Protein AF-A0A142VBQ0-F1 (afdb_monomer)

Organism: NCBI:txid61435

Radius of gyration: 15.63 Å; Cα contacts (8 Å, |Δi|>4): 54; chains: 1; bounding box: 32×17×47 Å

pLDDT: mean 93.22, std 7.7, range [57.38, 98.38]

Sequence (88 aa):
MLYWIGLVIGIAIAVGAYRLNRNTKLKWYDWLFGLAIIVSLAAGVQHYNGSVSGFENSAAWKGLALFGGLAAVLALVDWQLIARRKKA

Solvent-accessible surface area (backbone atoms only — not comparable to full-atom values): 4627 Å² total; per-residue (Å²): 121,71,69,57,56,55,50,53,52,50,50,52,51,51,54,50,50,51,56,49,34,75,77,64,65,68,52,78,63,53,55,51,48,52,49,51,28,52,51,27,39,52,49,10,52,51,44,23,54,52,24,49,77,66,72,34,57,72,58,11,53,50,41,26,48,53,27,37,46,49,20,50,53,48,50,53,51,48,48,50,55,55,57,52,60,74,76,108

Secondary structure (DSSP, 8-state):
-HHHHHHHHHHHHHHHHHHHHHHH---HHHHHHHHHHHHHHHHHHHHHHHHHHTT-HHHHHHHHHHHHHHHHHHHHHHHHHHHHHTT-

Nearest PDB structures (foldseek):
  8q4h-assembly1_D  TM=8.104E-01  e=3.625E-02  Desulfitobacterium hafniense TCE1
  6zw4-assembly1_A  TM=4.083E-01  e=5.777E+00  Nostoc punctiforme
  6zw4-assembly1_H  TM=4.198E-01  e=5.777E+00  Nostoc punctiforme
  6zw4-assembly1_T  TM=4.198E-01  e=5.777E+00  Nostoc punctiforme

Foldseek 3Di:
DVVVVVVVVVVVVVVVVVVCCVVQVDDPVLVVLVVLLVVLQVQLVVQLVVCVVVVNNVRNVVSNCVSNVVSVVSVVVSVVVSVVVVVD

Mean predicted aligned error: 4.01 Å

InterPro domains:
  IPR059876 Chloroethene reductive dehalogenase membrane anchor protein [PF27193] (4-86)

Structure (mmCIF, N/CA/C/O backbone):
data_AF-A0A142VBQ0-F1
#
_entry.id   AF-A0A142VBQ0-F1
#
loop_
_atom_site.group_PDB
_atom_site.id
_atom_site.type_symbol
_atom_site.label_atom_id
_atom_site.label_alt_id
_atom_site.label_comp_id
_atom_site.label_asym_id
_atom_site.label_entity_id
_atom_site.label_seq_id
_atom_site.pdbx_PDB_ins_code
_atom_site.Cartn_x
_atom_site.Cartn_y
_atom_site.Cartn_z
_atom_site.occupancy
_atom_site.B_iso_or_equiv
_atom_site.auth_seq_id
_atom_site.auth_comp_id
_atom_site.auth_asym_id
_atom_site.auth_atom_id
_atom_site.pdbx_PDB_model_num
ATOM 1 N N . MET A 1 1 ? -7.595 -8.183 -22.333 1.00 57.38 1 MET A N 1
ATOM 2 C CA . MET A 1 1 ? -6.994 -9.176 -21.417 1.00 57.38 1 MET A CA 1
ATOM 3 C C . MET A 1 1 ? -6.481 -8.532 -20.122 1.00 57.38 1 MET A C 1
ATOM 5 O O . MET A 1 1 ? -6.819 -9.030 -19.059 1.00 57.38 1 MET A O 1
ATOM 9 N N . LEU A 1 2 ? -5.772 -7.391 -20.178 1.00 66.19 2 LEU A N 1
ATOM 10 C CA . LEU A 1 2 ? -5.257 -6.653 -19.001 1.00 66.19 2 LEU A CA 1
ATOM 11 C C . LEU A 1 2 ? -6.316 -6.175 -17.979 1.00 66.19 2 LEU A C 1
ATOM 13 O O . LEU A 1 2 ? -6.027 -6.128 -16.789 1.00 66.19 2 LEU A O 1
ATOM 17 N N . TYR A 1 3 ? -7.549 -5.876 -18.401 1.00 72.00 3 TYR A N 1
ATOM 18 C CA . TYR A 1 3 ? -8.628 -5.416 -17.505 1.00 72.00 3 TYR A CA 1
ATOM 19 C C . TYR A 1 3 ? -9.031 -6.448 -16.435 1.00 72.00 3 TYR A C 1
ATOM 21 O O . TYR A 1 3 ? -9.375 -6.072 -15.316 1.00 72.00 3 TYR A O 1
ATOM 29 N N . TRP A 1 4 ? -8.924 -7.747 -16.734 1.00 86.06 4 TRP A N 1
ATOM 30 C CA . TRP A 1 4 ? -9.232 -8.802 -15.763 1.00 86.06 4 TRP A CA 1
ATOM 31 C C . TRP A 1 4 ? -8.198 -8.885 -14.636 1.00 86.06 4 TRP A C 1
ATOM 33 O O . TRP A 1 4 ? -8.553 -9.212 -13.508 1.00 86.06 4 TRP A O 1
ATOM 43 N N . ILE A 1 5 ? -6.939 -8.531 -14.909 1.00 85.94 5 ILE A N 1
ATOM 44 C CA . ILE A 1 5 ? -5.867 -8.529 -13.903 1.00 85.94 5 ILE A CA 1
ATOM 45 C C . ILE A 1 5 ? -6.160 -7.474 -12.833 1.00 85.94 5 ILE A C 1
ATOM 47 O O . ILE A 1 5 ? -6.100 -7.774 -11.642 1.00 85.94 5 ILE A O 1
ATOM 51 N N . GLY A 1 6 ? -6.557 -6.267 -13.249 1.00 84.19 6 GLY A N 1
ATOM 52 C CA . GLY A 1 6 ? -6.952 -5.203 -12.324 1.00 84.19 6 GLY A CA 1
ATOM 53 C C . GLY A 1 6 ? -8.142 -5.601 -11.448 1.00 84.19 6 GLY A C 1
ATOM 54 O O . GLY A 1 6 ? -8.121 -5.365 -10.242 1.00 84.19 6 GLY A O 1
ATOM 55 N N . LEU A 1 7 ? -9.140 -6.276 -12.029 1.00 87.69 7 LEU A N 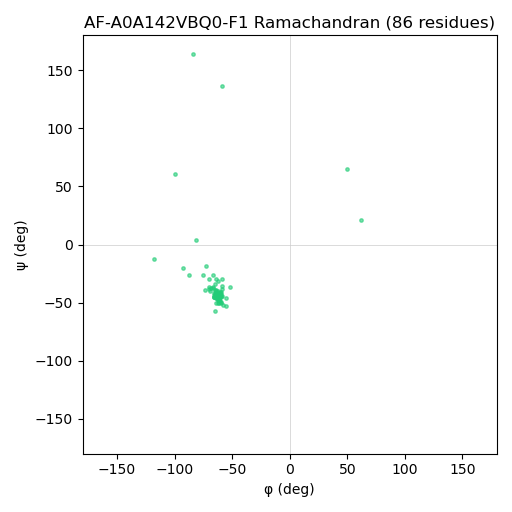1
ATOM 56 C CA . LEU A 1 7 ? -10.294 -6.787 -11.287 1.00 87.69 7 LEU A CA 1
ATOM 57 C C . LEU A 1 7 ? -9.883 -7.824 -10.231 1.00 87.69 7 LEU A C 1
ATOM 59 O O . LEU A 1 7 ? -10.298 -7.719 -9.080 1.00 87.69 7 LEU A O 1
ATOM 63 N N . VAL A 1 8 ? -9.054 -8.806 -10.601 1.00 93.00 8 VAL A N 1
ATOM 64 C CA . VAL A 1 8 ? -8.588 -9.856 -9.680 1.00 93.00 8 VAL A CA 1
ATOM 65 C C . VAL A 1 8 ? -7.783 -9.255 -8.527 1.00 93.00 8 VAL A C 1
ATOM 67 O O . VAL A 1 8 ? -8.017 -9.609 -7.372 1.00 93.00 8 VAL A O 1
ATOM 70 N N . ILE A 1 9 ? -6.891 -8.303 -8.818 1.00 90.56 9 ILE A N 1
ATOM 71 C CA . ILE A 1 9 ? -6.132 -7.576 -7.792 1.00 90.56 9 ILE A CA 1
ATOM 72 C C . ILE A 1 9 ? -7.084 -6.795 -6.877 1.00 90.56 9 ILE A C 1
ATOM 74 O O . ILE A 1 9 ? -6.971 -6.885 -5.656 1.00 90.56 9 ILE A O 1
ATOM 78 N N . GLY A 1 10 ? -8.058 -6.080 -7.447 1.00 90.25 10 GLY A N 1
ATOM 79 C CA . GLY A 1 10 ? -9.051 -5.323 -6.685 1.00 90.25 10 GLY A CA 1
ATOM 80 C C . GLY A 1 10 ? -9.876 -6.206 -5.747 1.00 90.25 10 GLY A C 1
ATOM 81 O O . GLY A 1 10 ? -10.031 -5.876 -4.572 1.00 90.25 10 GLY A O 1
ATOM 82 N N . ILE A 1 11 ? -10.341 -7.364 -6.226 1.00 94.88 11 ILE A N 1
ATOM 83 C CA . ILE A 1 11 ? -11.063 -8.349 -5.406 1.00 94.88 11 ILE A CA 1
ATOM 84 C C . ILE A 1 11 ? -10.163 -8.881 -4.288 1.00 94.88 11 ILE A C 1
ATOM 86 O O . ILE A 1 11 ? -10.599 -8.949 -3.140 1.00 94.88 11 ILE A O 1
ATOM 90 N N . ALA A 1 12 ? -8.909 -9.230 -4.588 1.00 94.31 12 ALA A N 1
ATOM 91 C CA . ALA A 1 12 ? -7.971 -9.730 -3.585 1.00 94.31 12 ALA A CA 1
ATOM 92 C C . ALA A 1 12 ? -7.727 -8.699 -2.469 1.00 94.31 12 ALA A C 1
ATOM 94 O O . ALA A 1 12 ? -7.796 -9.044 -1.286 1.00 94.31 12 ALA A O 1
ATOM 95 N N . ILE A 1 13 ? -7.525 -7.427 -2.835 1.00 93.44 13 ILE A N 1
ATOM 96 C CA . ILE A 1 13 ? -7.378 -6.319 -1.883 1.00 93.44 13 ILE A CA 1
ATOM 97 C C . ILE A 1 13 ? -8.660 -6.148 -1.063 1.00 93.44 13 ILE A C 1
ATOM 99 O O . ILE A 1 13 ? -8.588 -6.083 0.162 1.00 93.44 13 ILE A O 1
ATOM 103 N N . ALA A 1 14 ? -9.833 -6.128 -1.702 1.00 93.56 14 ALA A N 1
ATOM 104 C CA . ALA A 1 14 ? -11.111 -5.943 -1.018 1.00 93.56 14 ALA A CA 1
ATOM 105 C C . ALA A 1 14 ? -11.405 -7.071 -0.017 1.00 93.56 14 ALA A C 1
ATOM 107 O O . ALA A 1 14 ? -11.776 -6.806 1.127 1.00 93.56 14 ALA A O 1
ATOM 108 N N . VAL A 1 15 ? -11.189 -8.332 -0.407 1.00 96.31 15 VAL A N 1
ATOM 109 C CA . VAL A 1 15 ? -11.363 -9.496 0.476 1.00 96.31 15 VAL A CA 1
ATOM 110 C C . VAL A 1 15 ? -10.366 -9.454 1.635 1.00 96.31 15 VAL A C 1
ATOM 112 O O . VAL A 1 15 ? -10.749 -9.705 2.782 1.00 96.31 15 VAL A O 1
ATOM 115 N N . GLY A 1 16 ? -9.103 -9.116 1.360 1.00 93.44 16 GLY A N 1
ATOM 116 C CA . GLY A 1 16 ? -8.074 -8.944 2.384 1.00 93.44 16 GLY A CA 1
ATOM 117 C C . GLY A 1 16 ? -8.443 -7.855 3.392 1.00 93.44 16 GLY A C 1
ATOM 118 O O . GLY A 1 16 ? -8.457 -8.110 4.598 1.00 93.44 16 GLY A O 1
ATOM 119 N N . ALA A 1 17 ? -8.831 -6.677 2.902 1.00 92.38 17 ALA A N 1
ATOM 120 C CA . ALA A 1 17 ? -9.246 -5.542 3.718 1.00 92.38 17 ALA A CA 1
ATOM 121 C C . ALA A 1 17 ? -10.503 -5.856 4.545 1.00 92.38 17 ALA A C 1
ATOM 123 O O . ALA A 1 17 ? -10.548 -5.555 5.738 1.00 92.38 17 ALA A O 1
ATOM 124 N N . TYR A 1 18 ? -11.495 -6.532 3.958 1.00 94.38 18 TYR A N 1
ATOM 125 C CA . TYR A 1 18 ? -12.701 -6.968 4.663 1.00 94.38 18 TYR A CA 1
ATOM 126 C C . TYR A 1 18 ? -12.374 -7.910 5.830 1.00 94.38 18 TYR A C 1
ATOM 128 O O . TYR A 1 18 ? -12.815 -7.685 6.961 1.00 94.38 18 TYR A O 1
ATOM 136 N N . ARG A 1 19 ? -11.557 -8.945 5.585 1.00 94.75 19 ARG A N 1
ATOM 137 C CA . ARG A 1 19 ? -11.128 -9.895 6.626 1.00 94.75 19 ARG A CA 1
ATOM 138 C C . ARG A 1 19 ? -10.315 -9.204 7.717 1.00 94.75 19 ARG A C 1
ATOM 140 O O . ARG A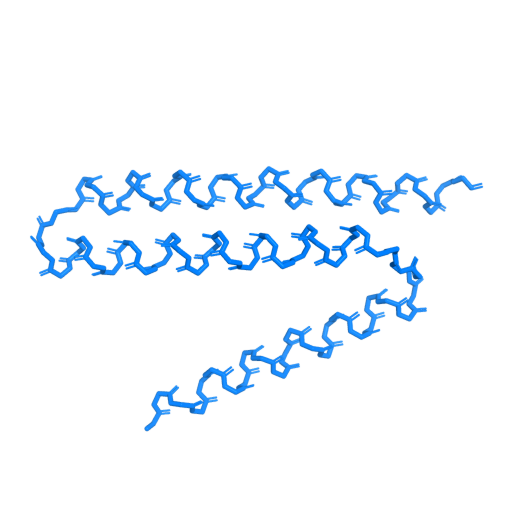 1 19 ? -10.537 -9.458 8.901 1.00 94.75 19 ARG A O 1
ATOM 147 N N . LEU A 1 20 ? -9.400 -8.316 7.329 1.00 90.88 20 LEU A N 1
ATOM 148 C CA . LEU A 1 20 ? -8.576 -7.565 8.267 1.00 90.88 20 LEU A CA 1
ATOM 149 C C . LEU A 1 20 ? -9.437 -6.672 9.167 1.00 90.88 20 LEU A C 1
ATOM 151 O O . LEU A 1 20 ? -9.263 -6.691 10.389 1.00 90.88 20 LEU A O 1
ATOM 155 N N . ASN A 1 21 ? -10.400 -5.958 8.582 1.00 9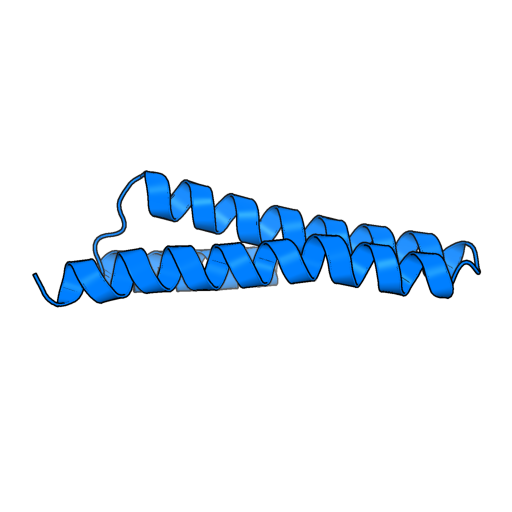3.69 21 ASN A N 1
ATOM 156 C CA . ASN A 1 21 ? -11.306 -5.083 9.313 1.00 93.69 21 ASN A CA 1
ATOM 157 C C . ASN A 1 21 ? -12.202 -5.855 10.286 1.00 93.69 21 ASN A C 1
ATOM 159 O O . ASN A 1 21 ? -12.353 -5.439 11.433 1.00 93.69 21 ASN A O 1
ATOM 163 N N . ARG A 1 22 ? -12.726 -7.020 9.883 1.00 92.69 22 ARG A N 1
ATOM 164 C CA . ARG A 1 22 ? -13.566 -7.856 10.756 1.00 92.69 22 ARG A CA 1
ATOM 165 C C . ARG A 1 22 ? -12.840 -8.282 12.037 1.00 92.69 22 ARG A C 1
ATOM 167 O O . ARG A 1 22 ? -13.449 -8.301 13.101 1.00 92.69 22 ARG A O 1
ATOM 174 N N . ASN A 1 23 ? -11.546 -8.585 11.937 1.00 88.31 23 ASN A N 1
ATOM 175 C CA . ASN A 1 23 ? -10.741 -9.054 13.069 1.00 88.31 23 ASN A CA 1
ATOM 176 C C . ASN A 1 23 ? -10.121 -7.921 13.895 1.00 88.31 23 ASN A C 1
ATOM 178 O O . ASN A 1 23 ? -9.785 -8.116 15.060 1.00 88.31 23 ASN A O 1
ATOM 182 N N . THR A 1 24 ? -9.898 -6.760 13.281 1.00 88.88 24 THR A N 1
ATOM 183 C CA . THR A 1 24 ? -9.031 -5.715 13.847 1.00 88.88 24 THR A CA 1
ATOM 184 C C . THR A 1 24 ? -9.771 -4.415 14.143 1.00 88.88 24 THR A C 1
ATOM 186 O O . THR A 1 24 ? -9.232 -3.584 14.865 1.00 88.88 24 THR A O 1
ATOM 189 N N . LYS A 1 25 ? -11.005 -4.259 13.639 1.00 91.00 25 LYS A N 1
ATOM 190 C CA . LYS A 1 25 ? -11.827 -3.045 13.758 1.00 91.00 25 LYS A CA 1
ATOM 191 C C . LYS A 1 25 ? -11.030 -1.803 13.346 1.00 91.00 25 LYS A C 1
ATOM 193 O O . LYS A 1 25 ? -10.719 -0.946 14.173 1.00 91.00 25 LYS A O 1
ATOM 198 N N . LEU A 1 26 ? -10.654 -1.756 12.067 1.00 92.94 26 LEU A N 1
ATOM 199 C CA . LEU A 1 26 ? -9.867 -0.658 11.511 1.00 92.94 26 LEU A CA 1
ATOM 200 C C . LEU A 1 26 ? -10.608 0.672 11.704 1.00 92.94 26 LEU A C 1
ATOM 202 O O . LEU A 1 26 ? -11.819 0.770 11.494 1.00 92.94 26 LEU A O 1
ATOM 206 N N . LYS A 1 27 ? -9.870 1.703 12.108 1.00 94.81 27 LYS A N 1
ATOM 207 C CA . LYS A 1 27 ? -10.356 3.078 12.223 1.00 94.81 27 LYS A CA 1
ATOM 208 C C . LYS A 1 27 ? -10.268 3.775 10.867 1.00 94.81 27 LYS A C 1
ATOM 210 O O . LYS A 1 27 ? -9.545 3.340 9.976 1.00 94.81 27 LYS A O 1
ATOM 215 N N . TRP A 1 28 ? -10.974 4.897 10.726 1.00 95.19 28 TRP A N 1
ATOM 216 C CA . TRP A 1 28 ? -11.027 5.675 9.480 1.00 95.19 28 TRP A CA 1
ATOM 217 C C . TRP A 1 28 ? -9.636 6.014 8.914 1.00 95.19 28 TRP A C 1
ATOM 219 O O . TRP A 1 28 ? -9.441 5.977 7.704 1.00 95.19 28 TRP A O 1
ATOM 229 N N . TYR A 1 29 ? -8.656 6.289 9.780 1.00 95.06 29 TYR A N 1
ATOM 230 C CA . TYR A 1 29 ? -7.305 6.640 9.351 1.00 95.06 29 TYR A CA 1
ATOM 231 C C . TYR A 1 29 ? -6.491 5.437 8.859 1.00 95.06 29 TYR A C 1
ATOM 233 O O . TYR A 1 29 ? -5.635 5.626 8.005 1.00 95.06 29 TYR A O 1
ATOM 241 N N . ASP A 1 30 ? -6.778 4.210 9.306 1.00 95.69 30 ASP A N 1
ATOM 242 C CA . ASP A 1 30 ? -6.102 3.015 8.772 1.00 95.69 30 ASP A CA 1
ATOM 243 C C . ASP A 1 30 ? -6.470 2.821 7.288 1.00 95.69 30 ASP A C 1
ATOM 245 O O . ASP A 1 30 ? -5.647 2.423 6.471 1.00 95.69 30 ASP A O 1
ATOM 249 N N . TRP A 1 31 ? -7.704 3.178 6.903 1.00 95.50 31 TRP A N 1
ATOM 250 C CA . TRP A 1 31 ? -8.126 3.184 5.499 1.00 95.50 31 TRP A CA 1
ATOM 251 C C . TRP A 1 31 ? -7.393 4.245 4.677 1.00 95.50 31 TRP A C 1
ATOM 253 O O . TRP A 1 31 ? -7.049 3.991 3.523 1.00 95.50 31 TRP A O 1
ATOM 263 N N . LEU A 1 32 ? -7.119 5.411 5.272 1.00 97.06 32 LEU A N 1
ATOM 264 C CA . LEU A 1 32 ? -6.331 6.461 4.631 1.00 97.06 32 LEU A CA 1
ATOM 265 C C . LEU A 1 32 ? -4.882 6.005 4.407 1.00 97.06 32 LEU A C 1
ATOM 267 O O . LEU A 1 32 ? -4.362 6.171 3.305 1.00 97.06 32 LEU A O 1
ATOM 271 N N . PHE A 1 33 ? -4.257 5.381 5.413 1.00 97.00 33 PHE A N 1
ATOM 272 C CA . PHE A 1 33 ? -2.931 4.772 5.277 1.00 97.00 33 PHE A CA 1
ATOM 273 C C . PHE A 1 33 ? -2.929 3.674 4.212 1.00 97.00 33 PHE A C 1
ATOM 275 O O . PHE A 1 33 ? -2.092 3.704 3.314 1.00 97.00 33 PHE A O 1
ATOM 282 N N . GLY A 1 34 ? -3.898 2.757 4.251 1.00 96.00 34 GLY A N 1
ATOM 283 C CA . GLY A 1 34 ? -4.041 1.692 3.259 1.00 96.00 34 GLY A CA 1
ATOM 284 C C . GLY A 1 34 ? -4.140 2.226 1.828 1.00 96.00 34 GLY A C 1
ATOM 285 O O . GLY A 1 34 ? -3.426 1.754 0.942 1.00 96.00 34 GLY A O 1
ATOM 286 N N . LEU A 1 35 ? -4.965 3.254 1.601 1.00 96.44 35 LEU A N 1
ATOM 287 C CA . LEU A 1 35 ? -5.075 3.902 0.294 1.00 96.44 35 LEU A CA 1
ATOM 288 C C . LEU A 1 35 ? -3.759 4.573 -0.121 1.00 96.44 35 LEU A C 1
ATOM 290 O O . LEU A 1 35 ? -3.312 4.379 -1.249 1.00 96.44 35 LEU A O 1
ATOM 294 N N . ALA A 1 36 ? -3.117 5.319 0.782 1.00 97.94 36 ALA A N 1
ATOM 295 C CA . ALA A 1 36 ? -1.846 5.987 0.505 1.00 97.94 36 ALA A CA 1
ATOM 296 C C . ALA A 1 36 ? -0.733 4.990 0.139 1.00 97.94 36 ALA A C 1
ATOM 298 O O . ALA A 1 36 ? 0.020 5.228 -0.804 1.00 97.94 36 ALA A O 1
ATOM 299 N N . ILE A 1 37 ? -0.666 3.846 0.826 1.00 97.88 37 ILE A N 1
ATOM 300 C CA . ILE A 1 37 ? 0.274 2.755 0.529 1.00 97.88 37 ILE A CA 1
ATOM 301 C C . ILE A 1 37 ? 0.026 2.208 -0.881 1.00 97.88 37 ILE A C 1
ATOM 303 O O . ILE A 1 37 ? 0.964 2.111 -1.671 1.00 97.88 37 ILE A O 1
ATOM 307 N N . ILE A 1 38 ? -1.228 1.883 -1.220 1.00 95.94 38 ILE A N 1
ATOM 308 C CA . ILE A 1 38 ? -1.588 1.333 -2.537 1.00 95.94 38 ILE A CA 1
ATOM 309 C C . ILE A 1 38 ? -1.260 2.328 -3.652 1.00 95.94 38 ILE A C 1
ATOM 311 O O . ILE A 1 38 ? -0.639 1.950 -4.644 1.00 95.94 38 ILE A O 1
ATOM 315 N N . VAL A 1 39 ? -1.640 3.597 -3.487 1.00 97.25 39 VAL A N 1
ATOM 316 C CA . VAL A 1 39 ? -1.372 4.654 -4.472 1.00 97.25 39 VAL A CA 1
ATOM 317 C C . VAL A 1 39 ? 0.128 4.862 -4.648 1.00 97.25 39 VAL A C 1
ATOM 319 O O . VAL A 1 39 ? 0.596 4.941 -5.780 1.00 97.25 39 VAL A O 1
ATOM 322 N N . SER A 1 40 ? 0.894 4.894 -3.556 1.00 98.00 40 SER A N 1
ATOM 323 C CA . SER A 1 40 ? 2.347 5.055 -3.625 1.00 98.00 40 SER A CA 1
ATOM 324 C C . SER A 1 40 ? 3.008 3.865 -4.332 1.00 98.00 40 SER A C 1
ATOM 326 O O . SER A 1 40 ? 3.840 4.062 -5.212 1.00 98.00 40 SER A O 1
ATOM 328 N N . LEU A 1 41 ? 2.593 2.624 -4.053 1.00 97.12 41 LEU A N 1
ATOM 329 C CA . LEU A 1 41 ? 3.090 1.451 -4.787 1.00 97.12 41 LEU A CA 1
ATOM 330 C C . LEU A 1 41 ? 2.741 1.511 -6.278 1.00 97.12 41 LEU A C 1
ATOM 332 O O . LEU A 1 41 ? 3.608 1.273 -7.119 1.00 97.12 41 LEU A O 1
ATOM 336 N N . ALA A 1 42 ? 1.497 1.862 -6.611 1.00 95.44 42 ALA A N 1
ATOM 337 C CA . ALA A 1 42 ? 1.057 2.001 -7.994 1.00 95.44 42 ALA A CA 1
ATOM 338 C C . ALA A 1 42 ? 1.859 3.084 -8.734 1.00 95.44 42 ALA A C 1
ATOM 340 O O . ALA A 1 42 ? 2.322 2.842 -9.847 1.00 95.44 42 ALA A O 1
ATOM 341 N N . ALA A 1 43 ? 2.096 4.233 -8.093 1.00 97.38 43 ALA A N 1
ATOM 342 C CA . ALA A 1 43 ? 2.922 5.309 -8.629 1.00 97.38 43 ALA A CA 1
ATOM 343 C C . ALA A 1 43 ? 4.369 4.854 -8.871 1.00 97.38 43 ALA A C 1
ATOM 345 O O . ALA A 1 43 ? 4.921 5.123 -9.936 1.00 97.38 43 ALA A O 1
ATOM 346 N N . GLY A 1 44 ? 4.965 4.109 -7.934 1.00 97.75 44 GLY A N 1
ATOM 347 C CA . GLY A 1 44 ? 6.311 3.551 -8.089 1.00 97.75 44 GLY A CA 1
ATOM 348 C C . GLY A 1 44 ? 6.424 2.589 -9.270 1.00 97.75 44 GLY A C 1
ATOM 349 O O . GLY A 1 44 ? 7.342 2.715 -10.078 1.00 97.75 44 GLY A O 1
ATOM 350 N N . VAL A 1 45 ? 5.465 1.669 -9.417 1.00 96.31 45 VAL A N 1
ATOM 351 C CA . VAL A 1 45 ? 5.418 0.720 -10.544 1.00 96.31 45 VAL A CA 1
ATOM 352 C C . VAL A 1 45 ? 5.183 1.445 -11.871 1.00 96.31 45 VAL A C 1
ATOM 354 O O . VAL A 1 45 ? 5.850 1.149 -12.862 1.00 96.31 45 VAL A O 1
ATOM 357 N N . GLN A 1 46 ? 4.267 2.416 -11.905 1.00 96.12 46 GLN A N 1
ATOM 358 C CA . GLN A 1 46 ? 3.985 3.199 -13.107 1.00 96.12 46 GLN A CA 1
ATOM 359 C C . GLN A 1 46 ? 5.201 4.028 -13.537 1.00 96.12 46 GLN A C 1
ATOM 361 O O . GLN A 1 46 ? 5.561 4.009 -14.713 1.00 96.12 46 GLN A O 1
ATOM 366 N N . HIS A 1 47 ? 5.860 4.708 -12.595 1.00 97.31 47 HIS A N 1
ATOM 367 C CA . HIS A 1 47 ? 7.081 5.464 -12.864 1.00 97.31 47 HIS A CA 1
ATOM 368 C C . HIS A 1 47 ? 8.206 4.546 -13.346 1.00 97.31 47 HIS A C 1
ATOM 370 O O . HIS A 1 47 ? 8.890 4.876 -14.310 1.00 97.31 47 HIS A O 1
ATOM 376 N N . TYR A 1 48 ? 8.398 3.387 -12.711 1.00 97.62 48 TYR A N 1
ATOM 377 C CA . TYR A 1 48 ? 9.409 2.418 -13.130 1.00 97.62 48 TYR A CA 1
ATOM 378 C C . TYR A 1 48 ? 9.191 1.978 -14.580 1.00 97.62 48 TYR A C 1
ATOM 380 O O . TYR A 1 48 ? 10.094 2.097 -15.404 1.00 97.62 48 TYR A O 1
ATOM 388 N N . ASN A 1 49 ? 7.974 1.535 -14.908 1.00 96.06 49 ASN A N 1
ATOM 389 C CA . ASN A 1 49 ? 7.641 1.063 -16.250 1.00 96.06 49 ASN A CA 1
ATOM 390 C C . ASN A 1 49 ? 7.789 2.170 -17.304 1.00 96.06 49 ASN A C 1
ATOM 392 O O . ASN A 1 49 ? 8.298 1.899 -18.389 1.00 96.06 49 ASN A O 1
ATOM 396 N N . GLY A 1 50 ? 7.389 3.404 -16.979 1.00 96.62 50 GLY A N 1
ATOM 397 C CA . GLY A 1 50 ? 7.554 4.559 -17.864 1.00 96.62 50 GLY A CA 1
ATOM 398 C C . GLY A 1 50 ? 9.020 4.932 -18.101 1.00 96.62 50 GLY A C 1
ATOM 399 O O . GLY A 1 50 ? 9.417 5.200 -19.229 1.00 96.62 50 GLY A O 1
ATOM 400 N N . SER A 1 51 ? 9.854 4.897 -17.062 1.00 97.00 51 SER A N 1
ATOM 401 C CA . SER A 1 51 ? 11.287 5.169 -17.211 1.00 97.00 51 SER A CA 1
ATOM 402 C C . SER A 1 51 ? 12.016 4.048 -17.956 1.00 97.00 51 SER A C 1
ATOM 404 O O . SER A 1 51 ? 12.887 4.328 -18.773 1.00 97.00 51 SER A O 1
ATOM 406 N N . VAL A 1 52 ? 11.661 2.776 -17.730 1.00 96.75 52 VAL A N 1
ATOM 407 C CA . VAL A 1 52 ? 12.250 1.648 -18.474 1.00 96.75 52 VAL A CA 1
ATOM 408 C C . VAL A 1 52 ? 11.901 1.726 -19.960 1.00 96.75 52 VAL A C 1
ATOM 410 O O . VAL A 1 52 ? 12.789 1.534 -20.789 1.00 96.75 52 VAL A O 1
ATOM 413 N N . SER A 1 53 ? 10.653 2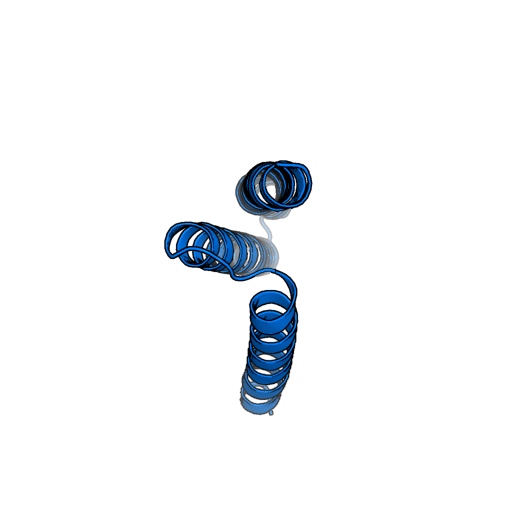.053 -20.317 1.00 95.69 53 SER A N 1
ATOM 414 C CA . SER A 1 53 ? 10.271 2.230 -21.726 1.00 95.69 53 SER A CA 1
ATOM 415 C C . SER A 1 53 ? 10.939 3.446 -22.378 1.00 95.69 53 SER A C 1
ATOM 417 O O . SER A 1 53 ? 11.164 3.436 -23.585 1.00 95.69 53 SER A O 1
ATOM 419 N N . GLY A 1 54 ? 11.302 4.457 -21.584 1.00 94.81 54 GLY A N 1
ATOM 420 C CA . GLY A 1 54 ? 12.116 5.601 -22.000 1.00 94.81 54 GLY A CA 1
ATOM 421 C C . GLY A 1 54 ? 13.631 5.354 -22.020 1.00 94.81 54 GLY A C 1
ATOM 422 O O . GLY A 1 54 ? 14.377 6.288 -22.286 1.00 94.81 54 GLY A O 1
ATOM 423 N N . PHE A 1 55 ? 14.106 4.130 -21.746 1.00 94.19 55 PHE A N 1
ATOM 424 C CA . PHE A 1 55 ? 15.534 3.781 -21.608 1.00 94.19 55 PHE A CA 1
ATOM 425 C C . PHE A 1 55 ? 16.271 4.500 -20.457 1.00 94.19 55 PHE A C 1
ATOM 427 O O . PHE A 1 55 ? 17.500 4.538 -20.403 1.00 94.19 55 PHE A O 1
ATOM 434 N N . GLU A 1 56 ? 15.537 4.997 -19.463 1.00 94.88 56 GLU A N 1
ATOM 435 C CA . GLU A 1 56 ? 16.052 5.731 -18.305 1.00 94.88 56 GLU A CA 1
ATOM 436 C C . GLU A 1 56 ? 16.168 4.827 -17.065 1.00 94.88 56 GLU A C 1
ATOM 438 O O . GLU A 1 56 ? 15.555 5.062 -16.020 1.00 94.88 56 GLU A O 1
ATOM 443 N N . ASN A 1 57 ? 16.978 3.766 -17.144 1.00 93.75 57 ASN A N 1
ATOM 444 C CA . ASN A 1 57 ? 17.023 2.732 -16.098 1.00 93.75 57 ASN A CA 1
ATOM 445 C C . ASN A 1 57 ? 17.408 3.285 -14.705 1.00 93.75 57 ASN A C 1
ATOM 447 O O . ASN A 1 57 ? 16.861 2.870 -13.686 1.00 93.75 57 ASN A O 1
ATOM 451 N N . SER A 1 58 ? 18.308 4.276 -14.638 1.00 96.62 58 SER A N 1
ATOM 452 C CA . SER A 1 58 ? 18.670 4.924 -13.363 1.00 96.62 58 SER A CA 1
ATOM 453 C C . SER A 1 58 ? 17.481 5.660 -12.730 1.00 96.62 58 SER A C 1
ATOM 455 O O . SER A 1 58 ? 17.266 5.565 -11.520 1.00 96.62 58 SER A O 1
ATOM 457 N N . ALA A 1 59 ? 16.685 6.368 -13.538 1.00 95.62 59 ALA A N 1
ATOM 458 C CA . ALA A 1 59 ? 15.493 7.070 -13.069 1.00 95.62 59 ALA A CA 1
ATOM 459 C C . ALA A 1 59 ? 14.403 6.084 -12.629 1.00 95.62 59 ALA A C 1
ATOM 461 O O . ALA A 1 59 ? 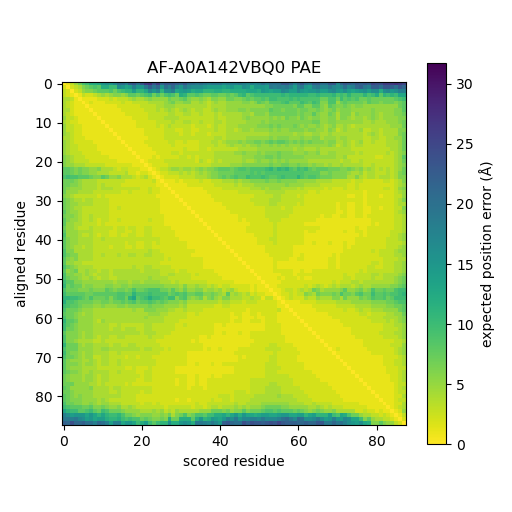13.762 6.312 -11.603 1.00 95.62 59 ALA A O 1
ATOM 462 N N . ALA A 1 60 ? 14.264 4.955 -13.334 1.00 97.12 60 ALA A N 1
ATOM 463 C CA . ALA A 1 60 ? 13.320 3.897 -12.990 1.00 97.12 60 ALA A CA 1
ATOM 464 C C . ALA A 1 60 ? 13.522 3.406 -11.549 1.00 97.12 60 ALA A C 1
ATOM 466 O O . ALA A 1 60 ? 12.592 3.438 -10.740 1.00 97.12 60 ALA A O 1
ATOM 467 N N . TRP A 1 61 ? 14.753 3.022 -11.196 1.00 97.50 61 TRP A N 1
ATOM 468 C CA . TRP A 1 61 ? 15.071 2.541 -9.850 1.00 97.50 61 TRP A CA 1
ATOM 469 C C . TRP A 1 61 ? 14.935 3.624 -8.780 1.00 97.50 61 TRP A C 1
ATOM 471 O O . TRP A 1 61 ? 14.459 3.330 -7.686 1.00 97.50 61 TRP A O 1
ATOM 481 N N . LYS A 1 62 ? 15.300 4.876 -9.083 1.00 97.94 62 LYS A N 1
ATOM 482 C CA . LYS A 1 62 ? 15.147 5.998 -8.140 1.00 97.94 62 LYS A CA 1
ATOM 483 C C . LYS A 1 62 ? 13.678 6.304 -7.846 1.00 97.94 62 LYS A C 1
ATOM 485 O O . LYS A 1 62 ? 13.320 6.452 -6.681 1.00 97.94 62 LYS A O 1
ATOM 490 N N . GLY A 1 63 ? 12.832 6.351 -8.876 1.00 97.38 63 GLY A N 1
ATOM 491 C CA . GLY A 1 63 ? 11.390 6.541 -8.718 1.00 97.38 63 GLY A CA 1
ATOM 492 C C . GLY A 1 63 ? 10.758 5.402 -7.920 1.00 97.38 63 GLY A C 1
ATOM 493 O O . GLY A 1 63 ? 10.040 5.646 -6.950 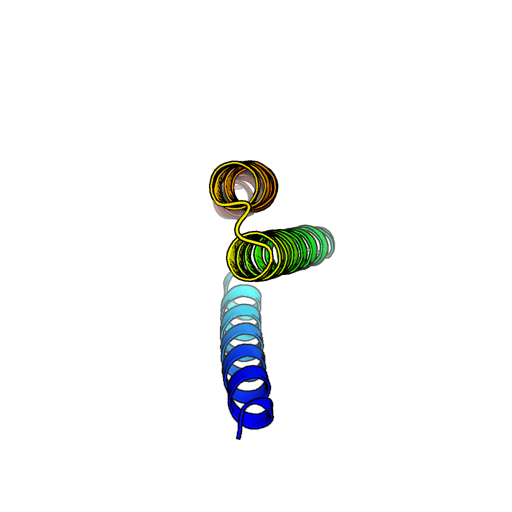1.00 97.38 63 GLY A O 1
ATOM 494 N N . LEU A 1 64 ? 11.099 4.152 -8.252 1.00 97.81 64 LEU A N 1
ATOM 495 C CA . LEU A 1 64 ? 10.615 2.985 -7.515 1.00 97.81 64 LEU A CA 1
ATOM 496 C C . LEU A 1 64 ? 11.066 2.999 -6.048 1.00 97.81 64 LEU A C 1
ATOM 498 O O . LEU A 1 64 ? 10.257 2.726 -5.167 1.00 97.81 64 LEU A O 1
ATOM 502 N N . ALA A 1 65 ? 12.327 3.341 -5.773 1.00 98.12 65 ALA A N 1
ATOM 503 C CA . ALA A 1 65 ? 12.848 3.434 -4.413 1.00 98.12 65 ALA A CA 1
ATOM 504 C C . ALA A 1 65 ? 12.160 4.544 -3.607 1.00 98.12 65 ALA A C 1
ATOM 506 O O . ALA A 1 65 ? 11.847 4.335 -2.438 1.00 98.12 65 ALA A O 1
ATOM 507 N N . LEU A 1 66 ? 11.878 5.694 -4.224 1.00 98.25 66 LEU A N 1
ATOM 508 C CA . LEU A 1 66 ? 11.187 6.801 -3.566 1.00 98.25 66 LEU A CA 1
ATOM 509 C C . LEU A 1 66 ? 9.753 6.415 -3.184 1.00 98.25 66 LEU A C 1
ATOM 511 O O . LEU A 1 66 ? 9.383 6.455 -2.011 1.00 98.25 66 LEU A O 1
ATOM 515 N N . PHE A 1 67 ? 8.950 6.009 -4.165 1.00 98.38 67 PHE A N 1
ATOM 516 C CA . PHE A 1 67 ? 7.538 5.701 -3.946 1.00 98.38 67 PHE A CA 1
ATOM 517 C C . PHE A 1 67 ? 7.332 4.378 -3.196 1.00 98.38 67 PHE A C 1
ATOM 519 O O . PHE A 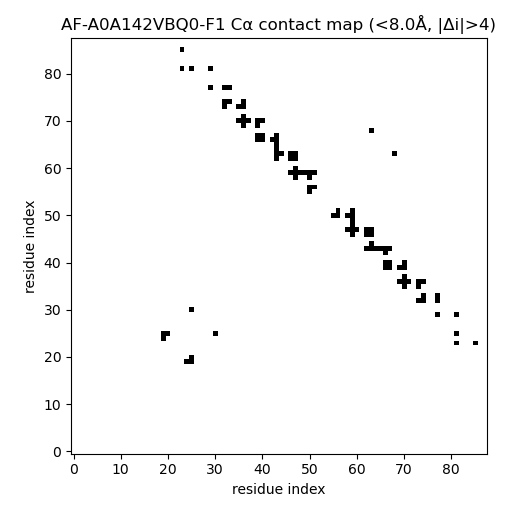1 67 ? 6.478 4.285 -2.311 1.00 98.38 67 PHE A O 1
ATOM 526 N N . GLY A 1 68 ? 8.129 3.356 -3.507 1.00 97.81 68 GLY A N 1
ATOM 527 C CA . GLY A 1 68 ? 8.112 2.073 -2.808 1.00 97.81 68 GLY A CA 1
ATOM 528 C C . GLY A 1 68 ? 8.643 2.187 -1.380 1.00 97.81 68 GLY A C 1
ATOM 529 O O . GLY A 1 68 ? 8.054 1.622 -0.461 1.00 97.81 68 GLY A O 1
ATOM 530 N N . GLY A 1 69 ? 9.697 2.978 -1.167 1.00 98.19 69 GLY A N 1
ATOM 531 C CA . GLY A 1 69 ? 10.225 3.276 0.163 1.00 98.19 69 GLY A CA 1
ATOM 532 C C . GLY A 1 69 ? 9.215 4.032 1.023 1.00 98.19 69 GLY A C 1
ATOM 533 O O . GLY A 1 69 ? 8.969 3.638 2.162 1.00 98.19 69 GLY A O 1
ATOM 534 N N . LEU A 1 70 ? 8.551 5.053 0.468 1.00 98.19 70 LEU A N 1
ATOM 535 C CA . LEU A 1 70 ? 7.471 5.760 1.159 1.00 98.19 70 LEU A CA 1
ATOM 536 C C . LEU A 1 70 ? 6.323 4.812 1.533 1.00 98.19 70 LEU A C 1
ATOM 538 O O . LEU A 1 70 ? 5.863 4.827 2.674 1.00 98.19 70 LEU A O 1
ATOM 542 N N . ALA A 1 71 ? 5.899 3.949 0.606 1.00 98.31 71 ALA A N 1
ATOM 543 C CA . ALA A 1 71 ? 4.869 2.948 0.876 1.00 98.31 71 ALA A CA 1
ATOM 544 C C . ALA A 1 71 ? 5.273 1.995 2.012 1.00 98.31 71 ALA A C 1
ATOM 546 O O . ALA A 1 71 ? 4.459 1.703 2.887 1.00 98.31 71 ALA A O 1
ATOM 547 N N . ALA A 1 72 ? 6.531 1.544 2.034 1.00 98.38 72 ALA A N 1
ATOM 548 C CA . ALA A 1 72 ? 7.052 0.672 3.081 1.00 98.38 72 ALA A CA 1
ATOM 549 C C . ALA A 1 72 ? 7.050 1.361 4.454 1.00 98.38 72 ALA A C 1
ATOM 551 O O . ALA A 1 72 ? 6.610 0.770 5.441 1.00 98.38 72 ALA A O 1
ATOM 552 N N . VAL A 1 73 ? 7.479 2.624 4.521 1.00 98.38 73 VAL A N 1
ATOM 553 C CA . VAL A 1 73 ? 7.448 3.418 5.759 1.00 98.38 73 VAL A CA 1
ATOM 554 C C . VAL A 1 73 ? 6.012 3.592 6.255 1.00 98.38 73 VAL A C 1
ATOM 556 O O . VAL A 1 73 ? 5.737 3.334 7.427 1.00 98.38 73 VAL A O 1
ATOM 559 N N . LEU A 1 74 ? 5.079 3.967 5.374 1.00 98.12 74 LEU A N 1
ATOM 560 C CA . LEU A 1 74 ? 3.663 4.109 5.724 1.00 98.12 74 LEU A CA 1
ATOM 561 C C . LEU A 1 74 ? 3.064 2.789 6.225 1.00 98.12 74 LEU A C 1
ATOM 563 O O . LEU A 1 74 ? 2.355 2.792 7.229 1.00 98.12 74 LEU A O 1
ATOM 567 N N . ALA A 1 75 ? 3.393 1.663 5.587 1.00 97.62 75 ALA A N 1
ATOM 5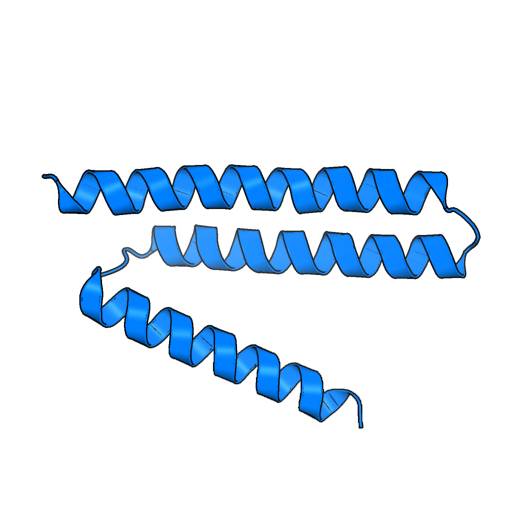68 C CA . ALA A 1 75 ? 2.940 0.340 6.012 1.00 97.62 75 ALA A CA 1
ATOM 569 C C . ALA A 1 75 ? 3.476 -0.045 7.398 1.00 97.62 75 ALA A C 1
ATOM 571 O O . ALA A 1 75 ? 2.736 -0.594 8.214 1.00 97.62 75 ALA A O 1
ATOM 572 N N . LEU A 1 76 ? 4.738 0.276 7.700 1.00 98.19 76 LEU A N 1
ATOM 573 C CA . LEU A 1 76 ? 5.314 0.051 9.028 1.00 98.19 76 LEU A CA 1
ATOM 574 C C . LEU A 1 76 ? 4.625 0.902 10.100 1.00 98.19 76 LEU A C 1
ATOM 576 O O . LEU A 1 76 ? 4.341 0.399 11.189 1.00 98.19 76 LEU A O 1
ATOM 580 N N . VAL A 1 77 ? 4.342 2.171 9.798 1.00 97.69 77 VAL A N 1
ATOM 581 C CA . VAL A 1 77 ? 3.630 3.074 10.713 1.00 97.69 77 VAL A CA 1
ATOM 582 C C . VAL A 1 77 ? 2.209 2.575 10.970 1.00 97.69 77 VAL A C 1
ATOM 584 O O . VAL A 1 77 ? 1.823 2.426 12.130 1.00 97.69 77 VAL A O 1
ATOM 587 N N . ASP A 1 78 ? 1.452 2.263 9.920 1.00 96.31 78 ASP A N 1
ATOM 588 C CA . ASP A 1 78 ? 0.077 1.772 10.046 1.00 96.31 78 ASP A CA 1
ATOM 589 C C . ASP A 1 78 ? 0.022 0.445 10.817 1.00 96.31 78 ASP A C 1
ATOM 591 O O . ASP A 1 78 ? -0.755 0.282 11.763 1.00 96.31 78 ASP A O 1
ATOM 595 N N . TRP A 1 79 ? 0.948 -0.474 10.523 1.00 95.25 79 TRP A N 1
ATOM 596 C CA . TRP A 1 79 ? 1.084 -1.718 11.274 1.00 95.25 79 TRP A CA 1
ATOM 597 C C . TRP A 1 79 ? 1.361 -1.475 12.761 1.00 95.25 79 TRP A C 1
ATOM 599 O O . TRP A 1 79 ? 0.730 -2.108 13.609 1.00 95.25 79 TRP A O 1
ATOM 609 N N . GLN A 1 80 ? 2.255 -0.542 13.105 1.00 95.88 80 GLN A N 1
ATOM 610 C CA . GLN A 1 80 ? 2.525 -0.180 14.499 1.00 95.88 80 GLN A CA 1
ATOM 611 C C . GLN A 1 80 ? 1.281 0.389 15.195 1.00 95.88 80 GLN A C 1
ATOM 613 O O . GLN A 1 80 ? 1.001 0.010 16.336 1.00 95.88 80 GLN A O 1
ATOM 618 N N . LEU A 1 81 ? 0.508 1.251 14.526 1.00 94.06 81 LEU A N 1
ATOM 619 C CA . LEU A 1 81 ? -0.744 1.796 15.065 1.00 94.06 81 LEU A CA 1
ATOM 620 C C . LEU A 1 81 ? -1.765 0.684 15.331 1.00 94.06 81 LEU A C 1
ATOM 622 O O . LEU A 1 81 ? -2.354 0.620 16.414 1.00 94.06 81 LEU A O 1
ATOM 626 N N . ILE A 1 82 ? -1.937 -0.226 14.373 1.00 93.69 82 ILE A N 1
ATOM 627 C CA . ILE A 1 82 ? -2.823 -1.385 14.492 1.00 93.69 82 ILE A CA 1
ATOM 628 C C . ILE A 1 82 ? -2.377 -2.310 15.634 1.00 93.69 82 ILE A C 1
ATOM 630 O O . ILE A 1 82 ? -3.184 -2.670 16.496 1.00 93.69 82 ILE A O 1
ATOM 634 N N . ALA A 1 83 ? -1.098 -2.686 15.670 1.00 93.38 83 ALA A N 1
ATOM 635 C CA . ALA A 1 83 ? -0.554 -3.637 16.636 1.00 93.38 83 ALA A CA 1
ATOM 636 C C . ALA A 1 83 ? -0.622 -3.110 18.074 1.00 93.38 83 ALA A C 1
ATOM 638 O O . ALA A 1 83 ? -0.939 -3.867 18.992 1.00 93.38 83 ALA A O 1
ATOM 639 N N . ARG A 1 84 ? -0.364 -1.814 18.283 1.00 92.31 84 ARG A N 1
ATOM 640 C CA . ARG A 1 84 ? -0.439 -1.192 19.612 1.00 92.31 84 ARG A CA 1
ATOM 641 C C . ARG A 1 84 ? -1.871 -1.090 20.123 1.00 92.31 84 ARG A C 1
ATOM 643 O O . ARG A 1 84 ? -2.093 -1.335 21.301 1.00 92.31 84 ARG A O 1
ATOM 650 N N . ARG A 1 85 ? -2.850 -0.821 19.252 1.00 89.75 85 ARG A N 1
ATOM 651 C CA . ARG A 1 85 ? -4.271 -0.813 19.645 1.00 89.75 85 ARG A CA 1
ATOM 652 C C . ARG A 1 85 ? -4.787 -2.176 20.088 1.00 89.75 85 ARG A C 1
ATOM 654 O O . ARG A 1 85 ? -5.689 -2.215 20.902 1.00 89.75 85 ARG A O 1
ATOM 661 N N . LYS A 1 86 ? -4.238 -3.2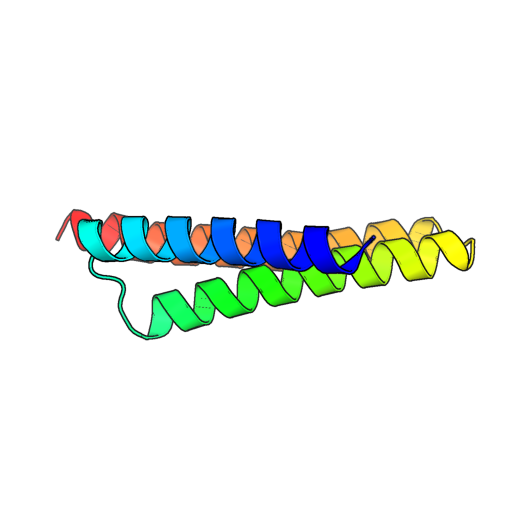78 19.568 1.00 78.31 86 LYS A N 1
ATOM 662 C CA . LYS A 1 86 ? -4.614 -4.629 20.022 1.00 78.31 86 LYS A CA 1
ATOM 663 C C . LYS A 1 86 ? -4.077 -4.982 21.412 1.00 78.31 86 LYS A C 1
ATOM 665 O O . LYS A 1 86 ? -4.536 -5.961 21.985 1.00 78.31 86 LYS A O 1
ATOM 670 N N . LYS A 1 87 ? -3.064 -4.259 21.901 1.00 74.62 87 LYS A N 1
ATOM 671 C CA . LYS A 1 87 ? -2.447 -4.491 23.217 1.00 74.62 87 LYS A CA 1
ATOM 672 C C . LYS A 1 87 ? -3.066 -3.648 24.335 1.00 74.62 87 LYS A C 1
ATOM 674 O O . LYS A 1 87 ? -2.837 -3.977 25.493 1.00 74.62 87 LYS A O 1
ATOM 679 N N . ALA A 1 88 ? -3.750 -2.561 23.984 1.00 60.16 88 ALA A N 1
ATOM 680 C CA . ALA A 1 88 ? -4.474 -1.695 24.911 1.00 60.16 88 ALA A CA 1
ATOM 681 C C . ALA A 1 88 ? -5.899 -2.218 25.115 1.00 60.16 88 ALA A C 1
ATOM 683 O O . ALA A 1 88 ? -6.400 -2.081 26.249 1.00 60.16 88 ALA A O 1
#